Protein AF-A0A822G9S9-F1 (afdb_monomer_lite)

pLDDT: mean 72.66, std 12.88, range [34.06, 89.75]

Foldseek 3Di:
DDDPDDDDADPPDHPDPDVCLVCVLVVVLVVVVCVVVVVLVVVVVVCVVVCVVVVCVVVVHDPVVVVVVSVVVVVVVVVVSVVVSVVVCCVVSVPPPPPD

Radius of gyration: 23.74 Å; chains: 1; bounding box: 67×33×57 Å

Secondary structure (DSSP, 8-state):
---S---PPPSSS-SS--THHHHHHHHHHHHHHHHHHHHHHHHHHHHHHTTHHHHHHHTT--HHHHHHHHHHHHHHHHHHHHHHHHHHHHHHH-------

Structure (mmCIF, N/CA/C/O backbone):
data_AF-A0A822G9S9-F1
#
_entry.id   AF-A0A822G9S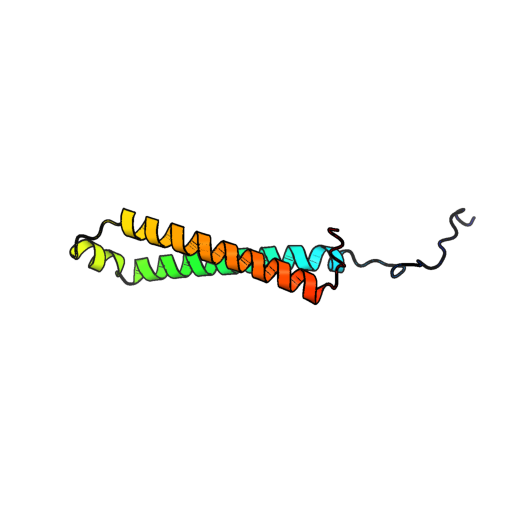9-F1
#
loop_
_atom_site.group_PDB
_atom_site.id
_atom_site.type_symbol
_atom_site.label_atom_id
_atom_site.label_alt_id
_atom_site.label_comp_id
_atom_site.label_asym_id
_atom_site.label_entity_id
_atom_site.label_seq_id
_atom_site.pdbx_PDB_ins_code
_atom_site.Cartn_x
_atom_site.Cartn_y
_atom_site.Cartn_z
_atom_site.occupancy
_atom_site.B_iso_or_equiv
_atom_site.auth_seq_id
_atom_site.auth_comp_id
_atom_site.auth_asym_id
_atom_site.auth_atom_id
_atom_site.pdbx_PDB_model_num
ATOM 1 N N . ALA A 1 1 ? 44.316 10.384 -30.626 1.00 46.41 1 ALA A N 1
ATOM 2 C CA . ALA A 1 1 ? 44.692 9.137 -29.938 1.00 46.41 1 ALA A CA 1
ATOM 3 C C . ALA A 1 1 ? 43.394 8.526 -29.475 1.00 46.41 1 ALA A C 1
ATOM 5 O O . ALA A 1 1 ? 42.826 8.961 -28.478 1.00 46.41 1 ALA A O 1
ATOM 6 N N . ASP A 1 2 ? 42.865 7.654 -30.314 1.00 56.12 2 ASP A N 1
ATOM 7 C CA . ASP A 1 2 ? 41.505 7.155 -30.196 1.00 56.12 2 ASP A CA 1
ATOM 8 C C . ASP A 1 2 ? 41.509 5.997 -29.185 1.00 56.12 2 ASP A C 1
ATOM 10 O O . ASP A 1 2 ? 42.413 5.157 -29.232 1.00 56.12 2 ASP A O 1
ATOM 14 N N . PRO A 1 3 ? 40.589 5.971 -28.206 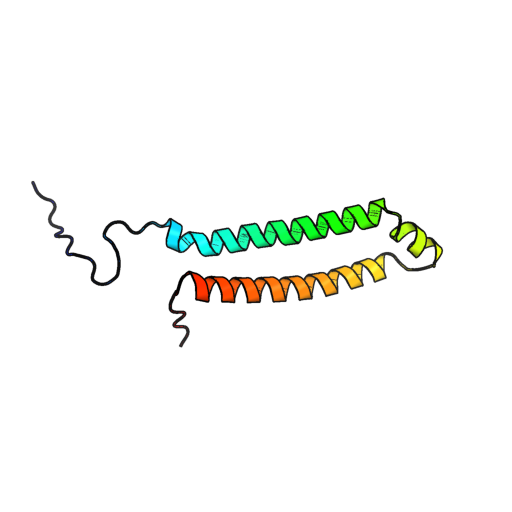1.00 65.88 3 PRO A N 1
ATOM 15 C CA . PRO A 1 3 ? 40.557 4.908 -27.206 1.00 65.88 3 PRO A CA 1
ATOM 16 C C . PRO A 1 3 ? 40.280 3.543 -27.871 1.00 65.88 3 PRO A C 1
ATOM 18 O O . PRO A 1 3 ? 39.498 3.477 -28.819 1.00 65.88 3 PRO A O 1
ATOM 21 N N . PRO A 1 4 ? 40.868 2.430 -27.382 1.00 63.03 4 PRO A N 1
ATOM 22 C CA . PRO A 1 4 ? 40.894 1.134 -28.074 1.00 63.03 4 PRO A CA 1
ATOM 23 C C . PRO A 1 4 ? 39.589 0.333 -27.920 1.00 63.03 4 PRO A C 1
ATOM 25 O O . PRO A 1 4 ? 39.591 -0.894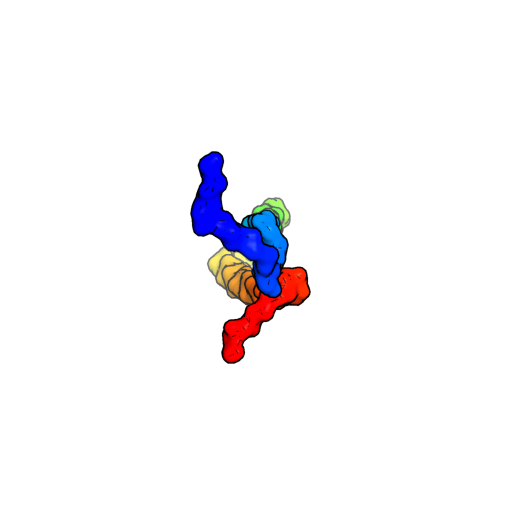 -27.979 1.00 63.03 4 PRO A O 1
ATOM 28 N N . VAL A 1 5 ? 38.469 1.013 -27.680 1.00 66.62 5 VAL A N 1
ATOM 29 C CA . VAL A 1 5 ? 37.160 0.393 -27.474 1.00 66.62 5 VAL A CA 1
ATOM 30 C C . VAL A 1 5 ? 36.233 0.873 -28.579 1.00 66.62 5 VAL A C 1
ATOM 32 O O . VAL A 1 5 ? 35.730 1.994 -28.554 1.00 66.62 5 VAL A O 1
ATOM 35 N N . ILE A 1 6 ? 36.015 -0.000 -29.559 1.00 65.62 6 ILE A N 1
ATOM 36 C CA . ILE A 1 6 ? 35.032 0.196 -30.621 1.00 65.62 6 ILE A CA 1
ATOM 37 C C . ILE A 1 6 ? 33.682 -0.229 -30.040 1.00 65.62 6 ILE A C 1
ATOM 39 O O . ILE A 1 6 ? 33.403 -1.417 -29.899 1.00 65.62 6 ILE A O 1
ATOM 43 N N . ILE A 1 7 ? 32.871 0.745 -29.626 1.00 64.94 7 ILE A N 1
ATOM 44 C CA . ILE A 1 7 ? 31.508 0.492 -29.154 1.00 64.94 7 ILE A CA 1
ATOM 45 C C . ILE A 1 7 ? 30.644 0.220 -30.389 1.00 64.94 7 ILE A C 1
ATOM 47 O O . ILE A 1 7 ? 30.210 1.149 -31.066 1.00 64.94 7 ILE A O 1
ATOM 51 N N . GLU A 1 8 ? 30.441 -1.056 -30.713 1.00 66.19 8 GLU A N 1
ATOM 52 C CA . GLU A 1 8 ? 29.460 -1.468 -31.719 1.00 66.19 8 GLU A CA 1
ATOM 53 C C . GLU A 1 8 ? 28.025 -1.182 -31.254 1.00 66.19 8 GLU A C 1
ATOM 55 O O . GLU A 1 8 ? 27.740 -1.056 -30.058 1.00 66.19 8 GLU A O 1
ATOM 60 N N . ASN A 1 9 ? 27.102 -1.085 -32.215 1.00 60.47 9 ASN A N 1
ATOM 61 C CA . ASN A 1 9 ? 25.698 -0.829 -31.922 1.00 60.47 9 ASN A CA 1
ATOM 62 C C . ASN A 1 9 ? 25.131 -1.945 -31.022 1.00 60.47 9 ASN A C 1
ATOM 64 O O . ASN A 1 9 ? 25.214 -3.123 -31.378 1.00 60.47 9 ASN A O 1
ATOM 68 N N . PRO A 1 10 ? 24.535 -1.605 -29.866 1.00 59.78 10 PRO A N 1
ATOM 69 C CA . PRO A 1 10 ? 24.029 -2.601 -28.930 1.00 59.78 10 PRO A CA 1
ATOM 70 C C . PRO A 1 10 ? 22.933 -3.470 -29.568 1.00 59.78 10 PRO A C 1
ATOM 72 O O . PRO A 1 10 ? 21.902 -2.968 -30.008 1.00 59.78 10 PRO A O 1
ATOM 75 N N . VAL A 1 11 ? 23.138 -4.793 -29.566 1.00 63.34 11 VAL A N 1
ATOM 76 C CA . VAL A 1 11 ? 22.179 -5.801 -30.073 1.00 63.34 11 VAL A CA 1
ATOM 77 C C . VAL A 1 11 ? 20.886 -5.833 -29.238 1.00 63.34 11 VAL A C 1
ATOM 79 O O . VAL A 1 11 ? 19.819 -6.165 -29.748 1.00 63.34 11 VAL A O 1
ATOM 82 N N . TYR A 1 12 ? 20.958 -5.429 -27.964 1.00 53.59 12 TYR A N 1
ATOM 83 C CA . TYR A 1 12 ? 19.812 -5.267 -27.067 1.00 53.59 12 TYR A CA 1
ATOM 84 C C . TYR A 1 12 ? 19.890 -3.913 -26.339 1.00 53.59 12 TYR A C 1
ATOM 86 O O . TYR A 1 12 ? 20.478 -3.814 -25.265 1.00 53.59 12 TYR A O 1
ATOM 94 N N . GLY A 1 13 ? 19.291 -2.863 -26.912 1.00 60.28 13 GLY A N 1
ATOM 95 C CA . GLY A 1 13 ? 19.102 -1.560 -26.252 1.00 60.28 13 GLY A CA 1
ATOM 96 C C . GLY A 1 13 ? 19.614 -0.358 -27.051 1.00 60.28 13 GLY A C 1
ATOM 97 O O . GLY A 1 13 ? 20.084 -0.499 -28.170 1.00 60.28 13 GLY A O 1
ATOM 98 N N . SER A 1 14 ? 19.486 0.844 -26.486 1.00 56.56 14 SER A N 1
ATOM 99 C CA . SER A 1 14 ? 19.961 2.112 -27.064 1.00 56.56 14 SER A CA 1
ATOM 100 C C . SER A 1 14 ? 21.268 2.570 -26.401 1.00 56.56 14 SER A C 1
ATOM 102 O O . SER A 1 14 ? 21.418 2.399 -25.194 1.00 56.56 14 SER A O 1
ATOM 104 N N . LEU A 1 15 ? 22.173 3.206 -27.163 1.00 55.44 15 LEU A N 1
ATOM 105 C CA . LEU A 1 15 ? 23.518 3.670 -26.745 1.00 55.44 15 LEU A CA 1
ATOM 106 C C . LEU A 1 15 ? 23.553 4.559 -25.482 1.00 55.44 15 LEU A C 1
ATOM 108 O O . LEU A 1 15 ? 24.600 4.711 -24.861 1.00 55.44 15 LEU A O 1
ATOM 112 N N . THR A 1 16 ? 22.414 5.117 -25.072 1.00 55.44 16 THR A N 1
ATOM 113 C CA . THR A 1 16 ? 22.223 5.823 -23.799 1.00 55.44 16 THR A CA 1
ATOM 114 C C . THR A 1 16 ? 21.055 5.201 -23.024 1.00 55.44 16 THR A C 1
ATOM 116 O O . THR A 1 16 ? 19.907 5.640 -23.154 1.00 55.44 16 THR A O 1
ATOM 119 N N . PRO A 1 17 ? 21.283 4.143 -22.224 1.00 58.91 17 PRO A N 1
ATOM 120 C CA . PRO A 1 17 ? 20.228 3.593 -21.387 1.00 58.91 17 PRO A CA 1
ATOM 121 C C . PRO A 1 17 ? 19.830 4.633 -20.333 1.00 58.91 17 PRO A C 1
ATOM 123 O O . PRO A 1 17 ? 20.610 5.005 -19.457 1.00 58.91 17 PRO A O 1
ATOM 126 N N . LYS A 1 18 ? 18.593 5.131 -20.411 1.00 62.41 18 LYS A N 1
ATOM 127 C CA . LYS A 1 18 ? 18.027 5.992 -19.370 1.00 62.41 18 LYS A CA 1
ATOM 128 C C . LYS A 1 18 ? 17.728 5.119 -18.152 1.00 62.41 18 LYS A C 1
ATOM 130 O O . LYS A 1 18 ? 16.713 4.428 -18.137 1.00 62.41 18 LYS A O 1
ATOM 135 N N . PHE A 1 19 ? 18.581 5.179 -17.126 1.00 61.22 19 PHE A N 1
ATOM 136 C CA . PHE A 1 19 ? 18.404 4.492 -15.832 1.00 61.22 19 PHE A CA 1
ATOM 137 C C . PHE A 1 19 ? 17.008 4.697 -15.214 1.00 61.22 19 PHE A C 1
ATOM 139 O O . PHE A 1 19 ? 16.493 3.825 -14.516 1.00 61.22 19 PHE A O 1
ATOM 146 N N . ILE A 1 20 ? 16.353 5.813 -15.546 1.00 64.88 20 ILE A N 1
ATOM 147 C CA . ILE A 1 20 ? 14.974 6.131 -15.163 1.00 64.88 20 ILE A CA 1
ATOM 148 C C . ILE A 1 20 ? 13.991 5.043 -15.617 1.00 64.88 20 ILE A C 1
ATOM 150 O O . ILE A 1 20 ? 13.082 4.732 -14.866 1.00 64.88 20 ILE A O 1
ATOM 154 N N . ASN A 1 21 ? 14.180 4.399 -16.772 1.00 68.19 21 ASN A N 1
ATOM 155 C CA . ASN A 1 21 ? 13.268 3.347 -17.240 1.00 68.19 21 ASN A CA 1
ATOM 156 C C . ASN A 1 21 ? 13.367 2.055 -16.411 1.00 68.19 21 ASN A C 1
ATOM 158 O O . ASN A 1 21 ? 12.428 1.273 -16.398 1.00 68.19 21 ASN A O 1
ATOM 162 N N . PHE A 1 22 ? 14.479 1.827 -15.710 1.00 67.38 22 PHE A N 1
ATOM 163 C CA . PHE A 1 22 ? 14.633 0.679 -14.812 1.00 67.38 22 PHE A CA 1
ATOM 164 C C . PHE A 1 22 ? 14.202 1.019 -13.376 1.00 67.38 22 PHE A C 1
ATOM 166 O O . PHE A 1 22 ? 13.671 0.174 -12.663 1.00 67.38 22 PHE A O 1
ATOM 173 N N . ALA A 1 23 ? 14.384 2.277 -12.961 1.00 76.25 23 ALA A N 1
ATOM 174 C CA . ALA A 1 23 ? 14.004 2.765 -11.635 1.00 76.25 23 ALA A CA 1
ATOM 175 C C . ALA A 1 23 ? 12.529 3.206 -11.529 1.00 76.25 23 ALA A C 1
ATOM 177 O O . ALA A 1 23 ? 11.950 3.173 -10.444 1.00 76.25 23 ALA A O 1
ATOM 178 N N . ALA A 1 24 ? 11.903 3.612 -12.637 1.00 77.12 24 ALA A N 1
ATOM 179 C CA . ALA A 1 24 ? 10.528 4.107 -12.687 1.00 77.12 24 ALA A CA 1
ATOM 180 C C . ALA A 1 24 ? 9.476 3.168 -12.067 1.00 77.12 24 ALA A C 1
ATOM 182 O O . ALA A 1 24 ? 8.649 3.680 -11.311 1.00 77.12 24 ALA A O 1
ATOM 183 N N . PRO A 1 25 ? 9.484 1.838 -12.290 1.00 77.56 25 PRO A N 1
ATOM 184 C CA . PRO A 1 25 ? 8.492 0.978 -11.656 1.00 77.56 25 PRO A CA 1
ATOM 185 C C . PRO A 1 25 ? 8.667 0.923 -10.135 1.00 77.56 25 PRO A C 1
ATOM 187 O O . PRO A 1 25 ? 7.696 1.092 -9.404 1.00 77.56 25 PRO A O 1
ATOM 190 N N . GLY A 1 26 ? 9.902 0.796 -9.637 1.00 79.88 26 GLY A N 1
ATOM 191 C CA . GLY A 1 26 ? 10.179 0.792 -8.195 1.00 79.88 26 GLY A CA 1
ATOM 192 C C . GLY A 1 26 ? 9.797 2.107 -7.503 1.00 79.88 26 GLY A C 1
ATOM 193 O O . GLY A 1 26 ? 9.233 2.104 -6.405 1.00 79.88 26 GLY A O 1
ATOM 194 N N . MET A 1 27 ? 10.035 3.240 -8.168 1.00 83.56 27 MET A N 1
ATOM 195 C CA . MET A 1 27 ? 9.618 4.554 -7.670 1.00 83.56 27 MET A CA 1
ATOM 196 C C . MET A 1 27 ? 8.090 4.705 -7.642 1.00 83.56 27 MET A C 1
ATOM 198 O O . MET A 1 27 ? 7.550 5.152 -6.631 1.00 83.56 27 MET A O 1
ATOM 202 N N . MET A 1 28 ? 7.381 4.285 -8.697 1.00 82.19 28 MET A N 1
ATOM 203 C CA . MET A 1 28 ? 5.910 4.320 -8.747 1.00 82.19 28 MET A CA 1
ATOM 204 C C . MET A 1 28 ? 5.280 3.478 -7.633 1.00 82.19 28 MET A C 1
ATOM 206 O O . MET A 1 28 ? 4.373 3.944 -6.943 1.00 82.19 28 MET A O 1
ATOM 210 N N . VAL A 1 29 ? 5.803 2.271 -7.404 1.00 81.44 29 VAL A N 1
ATOM 211 C CA .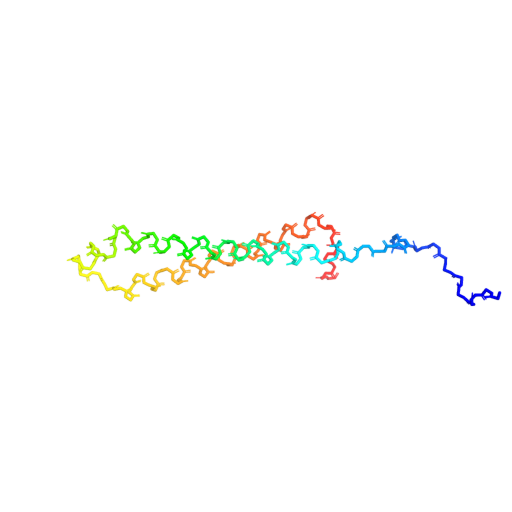 VAL A 1 29 ? 5.362 1.377 -6.322 1.00 81.44 29 VAL A CA 1
ATOM 212 C C . VAL A 1 29 ? 5.495 2.047 -4.958 1.00 81.44 29 VAL A C 1
ATOM 214 O O . VAL A 1 29 ? 4.555 2.030 -4.164 1.00 81.44 29 VAL A O 1
ATOM 217 N N . SER A 1 30 ? 6.637 2.687 -4.710 1.00 85.19 30 SER A N 1
ATOM 218 C CA . SER A 1 30 ? 6.918 3.344 -3.433 1.00 85.19 30 SER A CA 1
ATOM 219 C C . SER A 1 30 ? 5.974 4.526 -3.194 1.00 85.19 30 SER A C 1
ATOM 221 O O . SER A 1 30 ? 5.385 4.639 -2.122 1.00 85.19 30 SER A O 1
ATOM 223 N N . ILE A 1 31 ? 5.762 5.372 -4.208 1.00 89.12 31 ILE A N 1
ATOM 224 C CA . ILE A 1 31 ? 4.859 6.530 -4.120 1.00 89.12 31 ILE A CA 1
ATOM 225 C C . ILE A 1 31 ? 3.423 6.076 -3.835 1.00 89.12 31 ILE A C 1
ATOM 227 O O . ILE A 1 31 ? 2.787 6.588 -2.916 1.00 89.12 31 ILE A O 1
ATOM 231 N N . ILE A 1 32 ? 2.916 5.091 -4.579 1.00 86.19 32 ILE A N 1
ATOM 232 C CA . ILE A 1 32 ? 1.541 4.600 -4.417 1.00 86.19 32 ILE A CA 1
ATOM 233 C C . ILE A 1 32 ? 1.361 3.927 -3.047 1.00 86.19 32 ILE A C 1
ATOM 235 O O . ILE A 1 32 ? 0.321 4.100 -2.409 1.00 86.19 32 ILE A O 1
ATOM 239 N N . PHE A 1 33 ? 2.376 3.215 -2.550 1.00 84.12 33 PHE A N 1
ATOM 240 C CA . PHE A 1 33 ? 2.375 2.645 -1.202 1.00 84.12 33 PHE A CA 1
ATOM 241 C C . PHE A 1 33 ? 2.278 3.716 -0.107 1.00 84.12 33 PHE A C 1
ATOM 243 O O . PHE A 1 33 ? 1.413 3.623 0.771 1.00 84.12 33 PHE A O 1
ATOM 250 N N . PHE A 1 34 ? 3.101 4.765 -0.180 1.00 86.56 34 PHE A N 1
ATOM 251 C CA . PHE A 1 34 ? 3.043 5.868 0.782 1.00 86.56 34 PHE A CA 1
ATOM 252 C C . PHE A 1 34 ? 1.727 6.643 0.696 1.00 86.56 34 PHE A C 1
ATOM 254 O O . PHE A 1 34 ? 1.169 6.995 1.733 1.00 86.56 34 PHE A O 1
ATOM 261 N N . LEU A 1 35 ? 1.188 6.856 -0.507 1.00 88.31 35 LEU A N 1
ATOM 262 C CA . LEU A 1 35 ? -0.108 7.512 -0.694 1.00 88.31 35 LEU A CA 1
ATOM 263 C C . LEU A 1 35 ? -1.256 6.685 -0.105 1.00 88.31 35 LEU A C 1
ATOM 265 O O . LEU A 1 35 ? -2.069 7.225 0.639 1.00 88.31 35 LEU A O 1
ATOM 269 N N . ALA A 1 36 ? -1.316 5.380 -0.372 1.00 86.44 36 ALA A N 1
ATOM 270 C CA . ALA A 1 36 ? -2.370 4.515 0.163 1.00 86.44 36 ALA A CA 1
ATOM 271 C C . ALA A 1 36 ? -2.296 4.369 1.694 1.00 86.44 36 ALA A C 1
ATOM 273 O O . ALA A 1 36 ? -3.324 4.395 2.381 1.00 86.44 36 ALA A O 1
ATOM 274 N N . THR A 1 37 ? -1.079 4.271 2.238 1.00 85.38 37 THR A N 1
ATOM 275 C CA . THR A 1 37 ? -0.838 4.231 3.688 1.00 85.38 37 THR A CA 1
ATOM 276 C C . THR A 1 37 ? -1.179 5.574 4.340 1.00 85.38 37 THR A C 1
ATOM 278 O O . THR A 1 37 ? -1.832 5.609 5.382 1.00 85.38 37 THR A O 1
ATOM 281 N N . GLY A 1 38 ? -0.819 6.690 3.700 1.00 89.75 38 GLY A N 1
ATOM 282 C CA . GLY A 1 38 ? -1.149 8.040 4.154 1.00 89.75 38 GLY A CA 1
ATOM 283 C C . GLY A 1 38 ? -2.652 8.314 4.143 1.00 89.75 38 GLY A C 1
ATOM 284 O O . GLY A 1 38 ? -3.188 8.794 5.137 1.00 89.75 38 GLY A O 1
ATOM 285 N N . LEU A 1 39 ? -3.354 7.932 3.072 1.00 87.56 39 LEU A N 1
ATOM 286 C CA . LEU A 1 39 ? -4.817 8.022 2.979 1.00 87.56 39 LEU A CA 1
ATOM 287 C C . LEU A 1 39 ? -5.496 7.183 4.059 1.00 87.56 39 LEU A C 1
ATOM 289 O O . LEU A 1 39 ? -6.434 7.635 4.701 1.00 87.56 39 LEU A O 1
ATOM 293 N N . THR A 1 40 ? -4.986 5.979 4.304 1.00 85.75 40 THR A N 1
ATOM 294 C CA . THR A 1 40 ? -5.441 5.121 5.396 1.00 85.75 40 THR A CA 1
ATOM 295 C C . THR A 1 40 ? -5.297 5.795 6.760 1.00 85.75 40 THR A C 1
ATOM 297 O O . THR A 1 40 ? -6.248 5.790 7.540 1.00 85.75 40 THR A O 1
ATOM 300 N N . GLY A 1 41 ? -4.125 6.366 7.051 1.00 85.62 41 GLY A N 1
ATOM 301 C CA . GLY A 1 41 ? -3.887 7.087 8.300 1.00 85.62 41 GLY A CA 1
ATOM 302 C C . GLY A 1 41 ? -4.772 8.326 8.418 1.00 85.62 41 GLY A C 1
ATOM 303 O O . GLY A 1 41 ? -5.303 8.603 9.489 1.00 85.62 41 GLY A O 1
ATOM 304 N N . LEU A 1 42 ? -4.997 9.031 7.308 1.00 88.56 42 LEU A N 1
ATOM 305 C CA . LEU A 1 42 ? -5.881 10.188 7.258 1.00 88.56 42 LEU A CA 1
ATOM 306 C C . LEU A 1 42 ? -7.333 9.803 7.562 1.00 88.56 42 LEU A C 1
ATOM 308 O O . LEU A 1 42 ? -7.965 10.457 8.384 1.00 88.56 42 LEU A O 1
ATOM 312 N N . ILE A 1 43 ? -7.835 8.725 6.956 1.00 84.25 43 ILE A N 1
ATOM 313 C CA . ILE A 1 43 ? -9.176 8.188 7.226 1.00 84.25 43 ILE A CA 1
ATOM 314 C C . ILE A 1 43 ? -9.310 7.830 8.709 1.00 84.25 43 ILE A C 1
ATOM 316 O O . ILE A 1 43 ? -10.276 8.240 9.339 1.00 84.25 43 ILE A O 1
ATOM 320 N N . PHE A 1 44 ? -8.304 7.180 9.298 1.00 77.50 44 PHE A N 1
ATOM 321 C CA . PHE A 1 44 ? -8.308 6.858 10.727 1.00 77.50 44 PHE A CA 1
ATOM 322 C C . PHE A 1 44 ? -8.351 8.107 11.622 1.00 77.50 44 PHE A C 1
ATOM 324 O O . PHE A 1 44 ? -9.057 8.146 12.629 1.00 77.50 44 PHE A O 1
ATOM 331 N N . VAL A 1 45 ? -7.614 9.161 11.262 1.00 83.44 45 VAL A N 1
ATOM 332 C CA . VAL A 1 45 ? -7.661 10.440 11.987 1.00 83.44 45 VAL A CA 1
ATOM 333 C C . VAL A 1 45 ? -9.038 11.094 11.851 1.00 83.44 45 VAL A C 1
ATOM 335 O O . VAL A 1 45 ? -9.540 11.652 12.825 1.00 83.44 45 VAL A O 1
ATOM 338 N N . VAL A 1 46 ? -9.672 11.011 10.680 1.00 83.19 46 VAL A N 1
ATOM 339 C CA . VAL A 1 46 ? -11.040 11.506 10.470 1.00 83.19 46 VAL A CA 1
ATOM 340 C C . VAL A 1 46 ? -12.044 10.712 11.310 1.00 83.19 46 VAL A C 1
ATOM 342 O O . VAL A 1 46 ? -12.810 11.329 12.043 1.00 83.19 46 VAL A O 1
ATOM 345 N N . GLU A 1 47 ? -11.970 9.379 11.327 1.00 74.44 47 GLU A N 1
ATOM 346 C CA . GLU A 1 47 ? -12.810 8.510 12.174 1.00 74.44 47 GLU A CA 1
ATOM 347 C C . GLU A 1 47 ? -12.677 8.854 13.669 1.00 74.44 47 GLU A C 1
ATOM 349 O O . GLU A 1 47 ? -13.657 8.837 14.421 1.00 74.44 47 GLU A O 1
ATOM 354 N N . LYS A 1 48 ? -11.466 9.222 14.109 1.00 71.81 48 LYS A N 1
ATOM 355 C CA . LYS A 1 48 ? -11.214 9.728 15.467 1.00 71.81 48 LYS A CA 1
ATOM 356 C C . LYS A 1 48 ? -11.847 11.101 15.706 1.00 71.81 48 LYS A C 1
ATOM 358 O O . LYS A 1 48 ? -12.382 11.323 16.787 1.00 71.81 48 LYS A O 1
ATOM 363 N N . LYS A 1 49 ? -11.794 12.016 14.730 1.00 69.31 49 LYS A N 1
ATOM 364 C CA . LYS A 1 49 ? -12.366 13.372 14.838 1.00 69.31 49 LYS A CA 1
ATOM 365 C C . LYS A 1 49 ? -13.892 13.401 14.771 1.00 69.31 49 LYS A C 1
ATOM 367 O O . LYS A 1 49 ? -14.490 14.290 15.364 1.00 69.31 49 LYS A O 1
ATOM 372 N N . GLU A 1 50 ? -14.517 12.459 14.073 1.00 68.44 50 GLU A N 1
ATOM 373 C CA . GLU A 1 50 ? -15.979 12.355 13.962 1.00 68.44 50 GLU A CA 1
ATOM 374 C C . GLU A 1 50 ? -16.646 11.747 15.209 1.00 68.44 50 GLU A C 1
ATOM 376 O O . GLU A 1 50 ? -17.870 11.640 15.271 1.00 68.44 50 GLU A O 1
ATOM 381 N N . GLY A 1 51 ? -15.874 11.349 16.226 1.00 60.12 51 GLY A N 1
ATOM 382 C CA . GLY A 1 51 ? -16.427 10.809 17.471 1.00 60.12 51 GLY A CA 1
ATOM 383 C C . GLY A 1 51 ? -17.095 9.437 17.305 1.00 60.12 51 GLY A C 1
ATOM 384 O O . GLY A 1 51 ? -17.785 8.973 18.213 1.00 60.12 51 GLY A O 1
ATOM 385 N N . VAL A 1 52 ? -16.875 8.743 16.179 1.00 59.41 52 VAL A N 1
ATOM 386 C CA . VAL A 1 52 ? -17.361 7.366 15.951 1.00 59.41 52 VAL A CA 1
ATOM 387 C C . VAL A 1 52 ? -16.822 6.431 17.035 1.00 59.41 52 VAL A C 1
ATOM 389 O O . VAL A 1 52 ? -17.529 5.550 17.532 1.00 59.41 52 VAL A O 1
ATOM 392 N N . LEU A 1 53 ? -15.587 6.691 17.475 1.00 60.03 53 LEU A N 1
ATOM 393 C CA . LEU A 1 53 ? -14.964 5.996 18.594 1.00 60.03 53 LEU A CA 1
ATOM 394 C C . LEU A 1 53 ? -15.639 6.309 19.934 1.00 60.03 53 LEU A C 1
ATOM 396 O O . LEU A 1 53 ? -15.778 5.413 20.756 1.00 60.03 53 LEU A O 1
ATOM 400 N N . GLU A 1 54 ? -16.078 7.550 20.154 1.00 59.03 54 GLU A N 1
ATOM 401 C CA . GLU A 1 54 ? -16.732 7.971 21.399 1.00 59.03 54 GLU A CA 1
ATOM 402 C C . GLU A 1 54 ? -18.136 7.369 21.510 1.00 59.03 54 GLU A C 1
ATOM 404 O O . GLU A 1 54 ? -18.521 6.886 22.571 1.00 59.03 54 GLU A O 1
ATOM 409 N N . ARG A 1 55 ? -18.875 7.274 20.396 1.00 64.19 55 ARG A N 1
ATOM 410 C CA . ARG A 1 55 ? -20.154 6.543 20.357 1.00 64.19 55 ARG A CA 1
ATOM 411 C C . ARG A 1 55 ? -19.982 5.035 20.521 1.00 64.19 55 ARG A C 1
ATOM 413 O O . ARG A 1 55 ? -20.776 4.417 21.224 1.00 64.19 55 ARG A O 1
ATOM 420 N N . SER A 1 56 ? -18.943 4.453 19.921 1.00 61.38 56 SER A N 1
ATOM 421 C CA . SER A 1 56 ? -18.605 3.033 20.113 1.00 61.38 56 SER A CA 1
ATOM 422 C C . SER A 1 56 ? -18.189 2.740 21.559 1.00 61.38 56 SER A C 1
ATOM 424 O O . SER A 1 56 ? -18.565 1.711 22.113 1.00 61.38 56 SER A O 1
ATOM 426 N N . TRP A 1 57 ? -17.492 3.676 22.208 1.00 60.84 57 TRP A N 1
ATOM 427 C CA . TRP A 1 57 ? -17.107 3.574 23.615 1.00 60.84 57 TRP A CA 1
ATOM 428 C C . TRP A 1 57 ? -18.325 3.577 24.549 1.00 60.84 57 TRP A C 1
ATOM 430 O O . TRP A 1 57 ? -18.396 2.770 25.471 1.00 60.84 57 TRP A O 1
ATOM 440 N N . ILE A 1 58 ? -19.328 4.425 24.280 1.00 61.72 58 ILE A N 1
ATOM 441 C CA . ILE A 1 58 ? -20.591 4.447 25.046 1.00 61.72 58 ILE A CA 1
ATOM 442 C C . ILE A 1 58 ? -21.408 3.161 24.811 1.00 61.72 58 ILE A C 1
ATOM 444 O O . ILE A 1 58 ? -22.116 2.710 25.708 1.00 61.72 58 ILE A O 1
ATOM 448 N N . ALA A 1 59 ? -21.271 2.530 23.640 1.00 70.12 59 ALA A N 1
ATOM 449 C CA . ALA A 1 59 ? -21.868 1.229 23.328 1.00 70.12 59 ALA A CA 1
ATOM 450 C C . ALA A 1 59 ? -21.127 0.029 23.961 1.00 70.12 59 ALA A C 1
ATOM 452 O O . ALA A 1 59 ? -21.534 -1.113 23.755 1.00 70.12 59 ALA A O 1
ATOM 453 N N . GLY A 1 60 ? -20.055 0.266 24.729 1.00 65.88 60 GLY A N 1
ATOM 454 C CA . GLY A 1 60 ? -19.286 -0.782 25.405 1.00 65.88 60 GLY A CA 1
ATOM 455 C C . GLY A 1 60 ? -18.304 -1.538 24.504 1.00 65.88 60 GLY A C 1
ATOM 456 O O . GLY A 1 60 ? -17.787 -2.571 24.920 1.00 65.88 60 GLY A O 1
ATOM 457 N N . VAL A 1 61 ? -18.030 -1.048 23.289 1.00 67.50 61 VAL A N 1
ATOM 458 C CA . VAL A 1 61 ? -17.033 -1.646 22.388 1.00 67.50 61 VAL A CA 1
ATOM 459 C C . VAL A 1 61 ? -15.625 -1.268 22.832 1.00 67.50 61 VAL A C 1
ATOM 461 O O . VAL A 1 61 ? -15.302 -0.094 23.034 1.00 67.50 61 VAL A O 1
ATOM 464 N N . THR A 1 62 ? -14.756 -2.272 22.940 1.00 72.50 62 THR A N 1
ATOM 465 C CA . THR A 1 62 ? -13.373 -2.071 23.367 1.00 72.50 62 THR A CA 1
ATOM 466 C C . THR A 1 62 ? -12.552 -1.512 22.206 1.00 72.50 62 THR A C 1
ATOM 468 O O . THR A 1 62 ? -12.501 -2.103 21.128 1.00 72.50 62 THR A O 1
ATOM 471 N N . THR A 1 63 ? -11.818 -0.414 22.420 1.00 70.06 63 THR A N 1
ATOM 472 C CA . THR A 1 63 ? -10.920 0.176 21.400 1.00 70.06 63 THR A CA 1
ATOM 473 C C . THR A 1 63 ? -9.936 -0.845 20.810 1.00 70.06 63 THR A C 1
ATOM 475 O O . THR A 1 63 ? -9.565 -0.747 19.644 1.00 70.06 63 THR A O 1
ATOM 478 N N . ILE A 1 64 ? -9.547 -1.855 21.593 1.00 72.69 64 ILE A N 1
ATOM 479 C CA . ILE A 1 64 ? -8.655 -2.944 21.176 1.00 72.69 64 ILE A CA 1
ATOM 480 C C . ILE A 1 64 ? -9.287 -3.805 20.071 1.00 72.69 64 ILE A C 1
ATOM 482 O O . ILE A 1 64 ? -8.601 -4.126 19.104 1.00 72.69 64 ILE A O 1
ATOM 486 N N . GLU A 1 65 ? -10.580 -4.137 20.160 1.00 77.19 65 GLU A N 1
ATOM 487 C CA . GLU A 1 65 ? -11.279 -4.926 19.131 1.00 77.19 65 GLU A CA 1
ATOM 488 C C . GLU A 1 65 ? -11.350 -4.168 17.804 1.00 77.19 65 GLU A C 1
ATOM 490 O O . GLU A 1 65 ? -11.080 -4.729 16.742 1.00 77.19 65 GLU A O 1
ATOM 495 N N . VAL A 1 66 ? -11.625 -2.864 17.870 1.00 76.69 66 VAL A N 1
ATOM 496 C CA . VAL A 1 66 ? -11.658 -1.986 16.693 1.00 76.69 66 VAL A CA 1
ATOM 497 C C . VAL A 1 66 ? -10.273 -1.902 16.051 1.00 76.69 66 VAL A C 1
ATOM 499 O O . VAL A 1 66 ? -10.132 -2.078 14.842 1.00 76.69 66 VAL A O 1
ATOM 502 N N . MET A 1 67 ? -9.221 -1.708 16.850 1.00 78.38 67 MET A N 1
ATOM 503 C CA . MET A 1 67 ? -7.845 -1.689 16.345 1.00 78.38 67 MET A CA 1
ATOM 504 C C . MET A 1 67 ? -7.455 -3.015 15.688 1.00 78.38 67 MET A C 1
ATOM 506 O O . MET A 1 67 ? -6.824 -3.006 14.632 1.00 78.38 67 MET A O 1
ATOM 510 N N . PHE A 1 68 ? -7.867 -4.144 16.265 1.00 81.69 68 PHE A N 1
ATOM 511 C CA . PHE A 1 68 ? -7.602 -5.465 15.701 1.00 81.69 68 PHE A CA 1
ATOM 512 C C . PHE A 1 68 ? -8.308 -5.657 14.351 1.00 81.69 68 PHE A C 1
ATOM 514 O O . PHE A 1 68 ? -7.683 -6.104 13.387 1.00 81.69 68 PHE A O 1
ATOM 521 N N . ALA A 1 69 ? -9.570 -5.228 14.241 1.00 84.75 69 ALA A N 1
ATOM 522 C CA . ALA A 1 69 ? -10.316 -5.241 12.984 1.00 84.75 69 ALA A CA 1
ATOM 523 C C . ALA A 1 69 ? -9.633 -4.386 11.901 1.00 84.75 69 ALA A C 1
ATOM 525 O O . ALA A 1 69 ? -9.450 -4.846 10.771 1.00 84.75 69 ALA A O 1
ATOM 526 N N . HIS A 1 70 ? -9.172 -3.178 12.245 1.00 82.69 70 HIS A N 1
ATOM 527 C CA . HIS A 1 70 ? -8.429 -2.339 11.304 1.00 82.69 70 HIS A CA 1
ATOM 528 C C . HIS A 1 70 ? -7.104 -2.982 10.877 1.00 82.69 70 HIS A C 1
ATOM 530 O O . HIS A 1 70 ? -6.804 -2.979 9.686 1.00 82.69 70 HIS A O 1
ATOM 536 N N . ILE A 1 71 ? -6.326 -3.566 11.795 1.00 84.12 71 ILE A N 1
ATOM 537 C CA . ILE A 1 71 ? -5.045 -4.218 11.464 1.00 84.12 71 ILE A CA 1
ATOM 538 C C . ILE A 1 71 ? -5.251 -5.336 10.439 1.00 84.12 71 ILE A C 1
ATOM 540 O O . ILE A 1 71 ? -4.535 -5.392 9.438 1.00 84.12 71 ILE A O 1
ATOM 544 N N . ILE A 1 72 ? -6.262 -6.182 10.648 1.00 88.50 72 ILE A N 1
ATOM 545 C CA . ILE A 1 72 ? -6.581 -7.283 9.736 1.00 88.50 72 ILE A CA 1
ATOM 546 C C . ILE A 1 72 ? -6.964 -6.743 8.355 1.00 88.50 72 ILE A C 1
ATOM 548 O O . ILE A 1 72 ? -6.397 -7.157 7.345 1.00 88.50 72 ILE A O 1
ATOM 552 N N . VAL A 1 73 ? -7.885 -5.778 8.292 1.00 86.88 73 VAL A N 1
ATOM 553 C CA . VAL A 1 73 ? -8.339 -5.200 7.018 1.00 86.88 73 VAL A CA 1
ATOM 554 C C . VAL A 1 73 ? -7.182 -4.531 6.271 1.00 86.88 73 VAL A C 1
ATOM 556 O O . VAL A 1 73 ? -7.038 -4.715 5.062 1.00 86.88 73 VAL A O 1
ATOM 559 N N . LYS A 1 74 ? -6.309 -3.799 6.974 1.00 83.06 74 LYS A N 1
ATOM 560 C CA . LYS A 1 74 ? -5.139 -3.156 6.360 1.00 83.06 74 LYS A CA 1
ATOM 561 C C . LYS A 1 74 ? -4.103 -4.157 5.869 1.00 83.06 74 LYS A C 1
ATOM 563 O O . LYS A 1 74 ? -3.516 -3.921 4.818 1.00 83.06 74 LYS A O 1
ATOM 568 N N . PHE A 1 75 ? -3.936 -5.287 6.550 1.00 85.94 75 PHE A N 1
ATOM 569 C CA . PHE A 1 75 ? -3.078 -6.371 6.079 1.00 85.94 75 PHE A CA 1
ATOM 570 C C . PHE A 1 75 ? -3.556 -6.934 4.730 1.00 85.94 75 PHE A C 1
ATOM 572 O O . PHE A 1 75 ? -2.767 -7.049 3.793 1.00 85.94 75 PHE A O 1
ATOM 579 N N . PHE A 1 76 ? -4.858 -7.192 4.579 1.00 89.69 76 PHE A N 1
ATOM 580 C CA . PHE A 1 76 ? -5.419 -7.681 3.314 1.00 89.69 76 PHE A CA 1
ATOM 581 C C . PHE A 1 76 ? -5.356 -6.648 2.184 1.00 89.69 76 PHE A C 1
ATOM 583 O O . PHE A 1 76 ? -4.962 -6.982 1.065 1.00 89.69 76 PHE A O 1
ATOM 590 N N . ILE A 1 77 ? -5.693 -5.386 2.469 1.00 86.81 77 ILE A N 1
ATOM 591 C CA . ILE A 1 77 ? -5.615 -4.298 1.480 1.00 86.81 77 ILE A CA 1
ATOM 592 C C . ILE A 1 77 ? -4.177 -4.139 0.970 1.00 86.81 77 ILE A C 1
ATOM 594 O O . ILE A 1 77 ? -3.965 -3.984 -0.232 1.00 86.81 77 ILE A O 1
ATOM 598 N N . GLN A 1 78 ? -3.190 -4.250 1.861 1.00 84.94 78 GLN A N 1
ATOM 599 C CA . GLN A 1 78 ? -1.779 -4.145 1.506 1.00 84.94 78 GLN A CA 1
ATOM 600 C C . GLN A 1 78 ? -1.321 -5.273 0.571 1.00 84.94 78 GLN A C 1
ATOM 602 O O . GLN A 1 78 ? -0.564 -5.024 -0.366 1.00 84.94 78 GLN A O 1
ATOM 607 N N . ILE A 1 79 ? -1.800 -6.503 0.776 1.00 89.06 79 ILE A N 1
ATOM 608 C CA . ILE A 1 79 ? -1.495 -7.633 -0.114 1.00 89.06 79 ILE A CA 1
ATOM 609 C C . ILE A 1 79 ? -2.046 -7.375 -1.519 1.00 89.06 79 ILE A C 1
ATOM 611 O O . ILE A 1 79 ? -1.319 -7.517 -2.503 1.00 89.06 79 ILE A O 1
ATOM 615 N N . ILE A 1 80 ? -3.308 -6.947 -1.620 1.00 89.62 80 ILE A N 1
ATOM 616 C CA . ILE A 1 80 ? -3.946 -6.629 -2.907 1.00 89.62 80 ILE A CA 1
ATOM 617 C C . ILE A 1 80 ? -3.176 -5.515 -3.621 1.00 89.62 80 ILE A C 1
ATOM 619 O O . ILE A 1 80 ? -2.913 -5.611 -4.820 1.00 89.62 80 ILE A O 1
ATOM 623 N N . GLN A 1 81 ? -2.770 -4.484 -2.879 1.00 85.38 81 GLN A N 1
ATOM 624 C CA . GLN A 1 81 ? -1.997 -3.376 -3.419 1.00 85.38 81 GLN A CA 1
ATOM 625 C C . GLN A 1 81 ? -0.647 -3.841 -3.981 1.00 85.38 81 GLN A C 1
ATOM 627 O O . GLN A 1 81 ? -0.291 -3.449 -5.090 1.00 85.38 81 GLN A O 1
ATOM 632 N N . ILE A 1 82 ? 0.082 -4.708 -3.270 1.00 84.38 82 ILE A N 1
ATOM 633 C CA . ILE A 1 82 ? 1.357 -5.268 -3.745 1.00 84.38 82 ILE A CA 1
ATOM 634 C C . ILE A 1 82 ? 1.149 -6.093 -5.023 1.00 84.38 82 ILE A C 1
ATOM 636 O O . ILE A 1 82 ? 1.891 -5.917 -5.987 1.00 84.38 82 ILE A O 1
ATOM 640 N N . ILE A 1 83 ? 0.122 -6.948 -5.076 1.00 88.06 83 ILE A N 1
ATOM 641 C CA . ILE A 1 83 ? -0.168 -7.793 -6.250 1.00 88.06 83 ILE A CA 1
ATOM 642 C C . ILE A 1 83 ? -0.528 -6.942 -7.474 1.00 88.06 83 ILE A C 1
ATOM 644 O O . ILE A 1 83 ? -0.008 -7.172 -8.570 1.00 88.06 83 ILE A O 1
ATOM 648 N N . LEU A 1 84 ? -1.393 -5.940 -7.297 1.00 85.94 84 LEU A N 1
ATOM 649 C CA . LEU A 1 84 ? -1.799 -5.034 -8.371 1.00 85.94 84 LEU A CA 1
ATOM 650 C C . LEU A 1 84 ? -0.602 -4.239 -8.905 1.00 85.94 84 LEU A C 1
ATOM 652 O O . LEU A 1 84 ? -0.452 -4.084 -10.115 1.00 85.94 84 LEU A O 1
ATOM 656 N N . LEU A 1 85 ? 0.285 -3.796 -8.015 1.00 82.19 85 LEU A N 1
ATOM 657 C CA . LEU A 1 85 ? 1.503 -3.074 -8.369 1.00 82.19 85 LEU A CA 1
ATOM 658 C C . LEU A 1 85 ? 2.526 -3.939 -9.116 1.00 82.19 85 LEU A C 1
ATOM 660 O O . LEU A 1 85 ? 3.114 -3.474 -10.098 1.00 82.19 85 LEU A O 1
ATOM 664 N N . LEU A 1 86 ? 2.717 -5.190 -8.690 1.00 81.38 86 LEU A N 1
ATOM 665 C CA . LEU A 1 86 ? 3.571 -6.153 -9.392 1.00 81.38 86 LEU A CA 1
ATOM 666 C C . LEU A 1 86 ? 3.026 -6.446 -10.797 1.00 81.38 86 LEU A C 1
ATOM 668 O O . LEU A 1 86 ? 3.774 -6.387 -11.770 1.00 81.38 86 LEU A O 1
ATOM 672 N N . THR A 1 87 ? 1.714 -6.659 -10.914 1.00 83.12 87 THR A N 1
ATOM 673 C CA . THR A 1 87 ? 1.043 -6.922 -12.199 1.00 83.12 87 THR A CA 1
ATOM 674 C C . THR A 1 87 ? 1.123 -5.718 -13.141 1.00 83.12 87 THR A C 1
ATOM 676 O O . THR A 1 87 ? 1.420 -5.861 -14.325 1.00 83.12 87 THR A O 1
ATOM 679 N N . PHE A 1 88 ? 0.895 -4.508 -12.625 1.00 81.06 88 PHE A N 1
ATOM 680 C CA . PHE A 1 88 ? 0.976 -3.277 -13.412 1.00 81.06 88 PHE A CA 1
ATOM 681 C C .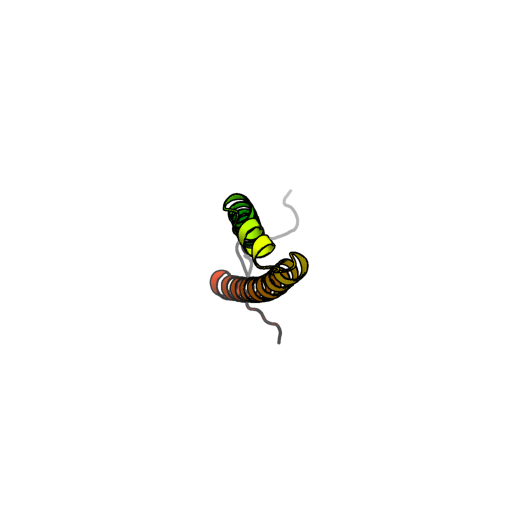 PHE A 1 88 ? 2.399 -3.009 -13.908 1.00 81.06 88 PHE A C 1
ATOM 683 O O . PHE A 1 88 ? 2.593 -2.605 -15.052 1.00 81.06 88 PHE A O 1
ATOM 690 N N . THR A 1 89 ? 3.401 -3.272 -13.069 1.00 75.06 89 THR A N 1
ATOM 691 C CA . THR A 1 89 ? 4.814 -3.140 -13.441 1.00 75.06 89 THR A CA 1
ATOM 692 C C . THR A 1 89 ? 5.191 -4.101 -14.566 1.00 75.06 89 THR A C 1
ATOM 694 O O . THR A 1 89 ? 5.811 -3.670 -15.539 1.00 75.06 89 THR A O 1
ATOM 697 N N . ASP A 1 90 ? 4.782 -5.368 -14.470 1.00 71.88 90 ASP A N 1
ATOM 698 C CA . ASP A 1 90 ? 5.012 -6.376 -15.512 1.00 71.88 90 ASP A CA 1
ATOM 699 C C . ASP A 1 90 ? 4.355 -5.971 -16.846 1.00 71.88 90 ASP A C 1
ATOM 701 O O . ASP A 1 90 ? 5.005 -5.959 -17.896 1.00 71.88 90 ASP A O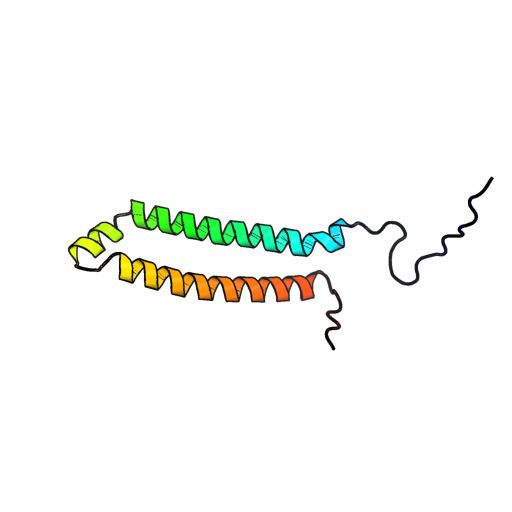 1
ATOM 705 N N . TYR A 1 91 ? 3.104 -5.501 -16.793 1.00 75.06 91 TYR A N 1
ATOM 706 C CA . TYR A 1 91 ? 2.350 -5.076 -17.974 1.00 75.06 91 TYR A CA 1
ATOM 707 C C . TYR A 1 91 ? 2.910 -3.805 -18.637 1.00 75.06 91 TYR A C 1
ATOM 709 O O . TYR A 1 91 ? 3.032 -3.742 -19.862 1.00 75.06 91 TYR A O 1
ATOM 717 N N . VAL A 1 92 ? 3.261 -2.782 -17.847 1.00 73.00 92 VAL A N 1
ATOM 718 C CA . VAL A 1 92 ? 3.719 -1.473 -18.352 1.00 73.00 92 VAL A CA 1
ATOM 719 C C . VAL A 1 92 ? 5.157 -1.522 -18.846 1.00 73.00 92 VAL A C 1
ATOM 721 O O . VAL A 1 92 ? 5.453 -0.978 -19.910 1.00 73.00 92 VAL A O 1
ATOM 724 N N . PHE A 1 93 ? 6.060 -2.164 -18.102 1.00 66.06 93 PHE A N 1
ATOM 725 C CA . PHE A 1 93 ? 7.471 -2.183 -18.479 1.00 66.06 93 PHE A CA 1
ATOM 726 C C . PHE A 1 93 ? 7.810 -3.285 -19.484 1.00 66.06 93 PHE A C 1
ATOM 728 O O . PHE A 1 93 ? 8.930 -3.280 -19.997 1.00 66.06 93 PHE A O 1
ATOM 735 N N . LYS A 1 94 ? 6.878 -4.212 -19.795 1.00 61.56 94 LYS A N 1
ATOM 736 C CA . LYS A 1 94 ? 7.145 -5.408 -20.625 1.00 61.56 94 LYS A CA 1
ATOM 737 C C . LYS A 1 94 ? 8.480 -6.060 -20.244 1.00 61.56 94 LYS A C 1
ATOM 739 O O . LYS A 1 94 ? 9.202 -6.593 -21.096 1.00 61.56 94 LYS A O 1
ATOM 744 N N . VAL A 1 95 ? 8.852 -5.969 -18.967 1.00 57.03 95 VAL A N 1
ATOM 745 C CA . VAL A 1 95 ? 10.034 -6.647 -18.461 1.00 57.03 95 VAL A CA 1
ATOM 746 C C . VAL A 1 95 ? 9.636 -8.095 -18.554 1.00 57.03 95 VAL A C 1
ATOM 748 O O . VAL A 1 95 ? 8.716 -8.524 -17.877 1.00 57.03 95 VAL A O 1
ATOM 751 N N . ARG A 1 96 ? 10.260 -8.819 -19.483 1.00 46.41 96 ARG A N 1
ATOM 752 C CA . ARG A 1 96 ? 10.150 -10.269 -19.571 1.00 46.41 96 ARG A CA 1
ATOM 753 C C . ARG A 1 96 ? 10.526 -10.782 -18.184 1.00 46.41 96 ARG A C 1
ATOM 755 O O . ARG A 1 96 ? 11.713 -10.925 -17.898 1.00 46.41 96 ARG A O 1
ATOM 762 N N . CYS A 1 97 ? 9.541 -11.022 -17.323 1.00 49.84 97 CYS A N 1
ATOM 763 C CA . CYS A 1 97 ? 9.709 -11.805 -16.118 1.00 49.84 97 CYS A CA 1
ATOM 764 C C . CYS A 1 97 ? 9.968 -13.230 -16.586 1.00 49.84 97 CYS A C 1
ATOM 766 O O . CYS A 1 97 ? 9.095 -14.092 -16.576 1.00 49.84 97 CYS A O 1
ATOM 768 N N . ARG A 1 98 ? 11.188 -13.477 -17.068 1.00 41.22 98 ARG A N 1
ATOM 769 C CA . ARG A 1 98 ? 11.692 -14.825 -17.218 1.00 41.22 98 ARG A CA 1
ATOM 770 C C . ARG A 1 98 ? 12.142 -15.283 -15.842 1.00 41.22 98 ARG A C 1
ATOM 772 O O . ARG A 1 98 ? 13.322 -15.282 -15.522 1.00 41.22 98 ARG A O 1
ATOM 779 N N . PHE A 1 99 ? 11.149 -15.623 -15.033 1.00 46.25 99 PHE A N 1
ATOM 780 C CA . PHE A 1 99 ? 11.312 -16.455 -13.854 1.00 46.25 99 PHE A CA 1
ATOM 781 C C . PHE A 1 99 ? 10.706 -17.835 -14.156 1.00 46.25 99 PHE A C 1
ATOM 783 O O . PHE A 1 99 ? 9.804 -18.286 -13.462 1.00 46.25 99 PHE A O 1
ATOM 790 N N . LEU A 1 100 ? 11.150 -18.435 -15.272 1.00 34.06 100 LEU A N 1
ATOM 791 C CA . LEU A 1 100 ? 11.271 -19.878 -15.527 1.00 34.06 100 LEU A CA 1
ATOM 792 C C . LEU A 1 100 ? 12.090 -20.140 -16.812 1.00 34.06 100 LEU A C 1
ATOM 794 O O . LEU A 1 100 ? 11.935 -19.405 -17.823 1.00 34.06 100 LEU A O 1
#

Sequence (100 aa):
ADPPVIIENPVYGSLTPKFINFAAPGMMVSIIFFLATGLTGLIFVVEKKEGVLERSWIAGVTTIEVMFAHIIVKFFIQIIQIILLLTFTDYVFKVRCRFL